Protein AF-A0A1F9YVH1-F1 (afdb_monomer_lite)

Sequence (159 aa):
MVVCLLLIELMHLDRNDAFVALVFGVFIDLDHLFGLRDYVQANGVMAVFDMDDIVNPGGHWKSLMHSPIAVMVVGPVSIASRLAVPLLFWGIHVLMDIVQEQVLGVLSTQEFVFLFLAAAGLVTMRYARCIAAGSASTLAEYLRFEVGGIKALSKPRIL

Foldseek 3Di:
DLLLLLVCLVVVPDPVLSVCSVVLVVVQVCQLVQLVVVLCVVPNPVLVVVPVLPQALNNGSHDDLLDPNCCVVQVVVCVVVVHCNSVVSSVVVNVVNCCCNPPATPPHPVVVVVSVVSNVSSLVSQVVVCVVVVVDDDPVSVVVVVVVVVVVVPDDPPD

Secondary structure (DSSP, 8-state):
-HHHHHHHHHTT--HHHHHHHHHHHHHHHHHHHHHHHHHHHHH-GGGGG-HHHHHSTTS----GGGSGGGHHHHHHHHHHTT-SHHHHHHHHHHHHHHHIIIII-TT-HHHHHHHHHHHHHHHHHHHHHHHHTTS-SSHHHHHHHHHHHHHHHTS----

pLDDT: mean 85.35, std 7.47, range [50.53, 94.75]

Radius of gyration: 18.96 Å; chains: 1; bounding box: 43×44×48 Å

Structure (mmCIF, N/CA/C/O backbone):
data_AF-A0A1F9YVH1-F1
#
_entry.id   AF-A0A1F9YVH1-F1
#
loop_
_atom_site.group_PDB
_atom_site.id
_atom_site.type_symbol
_atom_site.label_atom_id
_atom_site.label_alt_id
_atom_site.label_comp_id
_atom_site.label_asym_id
_atom_site.label_entity_id
_atom_site.label_seq_id
_atom_site.pdbx_PDB_ins_code
_atom_site.Cartn_x
_atom_site.Cartn_y
_atom_site.Cartn_z
_atom_site.occupancy
_atom_site.B_iso_or_equiv
_atom_site.auth_seq_id
_atom_site.auth_comp_id
_atom_site.auth_asym_id
_atom_site.auth_atom_id
_atom_site.pdbx_PDB_model_num
ATOM 1 N N . MET A 1 1 ? 0.965 -3.075 1.751 1.00 80.88 1 MET A N 1
ATOM 2 C CA . MET A 1 1 ? 0.032 -3.657 2.760 1.00 80.88 1 MET A CA 1
ATOM 3 C C . MET A 1 1 ? -0.550 -2.675 3.800 1.00 80.88 1 MET A C 1
ATOM 5 O O . MET A 1 1 ? -1.762 -2.662 3.959 1.00 80.88 1 MET A O 1
ATOM 9 N N . VAL A 1 2 ? 0.235 -1.849 4.517 1.00 88.62 2 VAL A N 1
ATOM 10 C CA . VAL A 1 2 ? -0.304 -0.939 5.572 1.00 88.62 2 VAL A CA 1
ATOM 11 C C . VAL A 1 2 ? -1.364 0.033 5.040 1.00 88.62 2 VAL A C 1
ATOM 13 O O . VAL A 1 2 ? -2.424 0.177 5.641 1.00 88.62 2 VAL A O 1
ATOM 16 N N . VAL A 1 3 ? -1.105 0.648 3.884 1.00 88.12 3 VAL A N 1
ATOM 17 C CA . VAL A 1 3 ? -2.054 1.555 3.216 1.00 88.12 3 VAL A CA 1
ATOM 18 C C . VAL A 1 3 ? -3.364 0.836 2.875 1.00 88.12 3 VAL A C 1
ATOM 20 O O . VAL A 1 3 ? -4.435 1.379 3.113 1.00 88.12 3 VAL A O 1
ATOM 23 N N . CYS A 1 4 ? -3.292 -0.415 2.409 1.00 89.12 4 CYS A N 1
ATOM 24 C CA . CYS A 1 4 ? -4.468 -1.239 2.120 1.00 89.12 4 CYS A CA 1
ATOM 25 C C . CYS A 1 4 ? -5.330 -1.455 3.379 1.00 89.12 4 CYS A C 1
ATOM 27 O O . CYS A 1 4 ? -6.534 -1.212 3.352 1.00 89.12 4 CYS A O 1
ATOM 29 N N . LEU A 1 5 ? -4.710 -1.807 4.510 1.00 91.62 5 LEU A N 1
ATOM 30 C CA . LEU A 1 5 ? -5.412 -1.951 5.792 1.00 91.62 5 LEU A CA 1
ATOM 31 C C . LEU A 1 5 ? -6.052 -0.640 6.261 1.00 91.62 5 LEU A C 1
ATOM 33 O O . LEU A 1 5 ? -7.175 -0.647 6.756 1.00 91.62 5 LEU A O 1
ATOM 37 N N . LEU A 1 6 ? -5.358 0.485 6.087 1.00 91.62 6 LEU A N 1
ATOM 38 C CA . LEU A 1 6 ? -5.905 1.797 6.418 1.00 91.62 6 LEU A CA 1
ATOM 39 C C . LEU A 1 6 ? -7.123 2.141 5.547 1.00 91.62 6 LEU A C 1
ATOM 41 O O . LEU A 1 6 ? -8.122 2.621 6.071 1.00 91.62 6 LEU A O 1
ATOM 45 N N . LEU A 1 7 ? -7.072 1.868 4.242 1.00 89.38 7 LEU A N 1
ATOM 46 C CA . LEU A 1 7 ? -8.189 2.117 3.327 1.00 89.38 7 LEU A CA 1
ATOM 47 C C . LEU A 1 7 ? -9.405 1.245 3.643 1.00 89.38 7 LEU A C 1
ATOM 49 O O . LEU A 1 7 ? -10.519 1.760 3.659 1.00 89.38 7 LEU A O 1
ATOM 53 N N . ILE A 1 8 ? -9.196 -0.039 3.957 1.00 91.38 8 ILE A N 1
ATOM 54 C CA . ILE A 1 8 ? -10.257 -0.944 4.436 1.00 91.38 8 ILE A CA 1
ATOM 55 C C . ILE A 1 8 ? -10.987 -0.317 5.630 1.00 91.38 8 ILE A C 1
ATOM 57 O O . ILE A 1 8 ? -12.217 -0.295 5.673 1.00 91.38 8 ILE A O 1
ATOM 61 N N . GLU A 1 9 ? -10.222 0.230 6.576 1.00 91.44 9 GLU A N 1
ATOM 62 C CA . GLU A 1 9 ? -10.754 0.836 7.793 1.00 91.44 9 GLU A CA 1
ATOM 63 C C . GLU A 1 9 ? -11.447 2.181 7.552 1.00 91.44 9 GLU A C 1
ATOM 65 O O . GLU A 1 9 ? -12.483 2.445 8.159 1.00 91.44 9 GLU A O 1
ATOM 70 N N . LEU A 1 10 ? -10.909 3.025 6.668 1.00 91.38 10 LEU A N 1
ATOM 71 C CA . LEU A 1 10 ? -11.500 4.320 6.306 1.00 91.38 10 LEU A CA 1
ATOM 72 C C . LEU A 1 10 ? -12.796 4.170 5.505 1.00 91.38 10 LEU A C 1
ATOM 74 O O . LEU A 1 10 ? -13.716 4.968 5.659 1.00 91.38 10 LEU A O 1
ATOM 78 N N . MET A 1 11 ? -12.867 3.156 4.648 1.00 90.12 11 MET A N 1
ATOM 79 C CA . MET A 1 11 ? -14.033 2.888 3.807 1.00 90.12 11 MET A CA 1
ATOM 80 C C . MET A 1 11 ? -15.075 2.005 4.494 1.00 90.12 11 MET A C 1
ATOM 82 O O . MET A 1 11 ? -16.130 1.767 3.913 1.00 90.12 11 MET A O 1
ATOM 86 N N . HIS A 1 12 ? -14.791 1.522 5.709 1.00 89.81 12 HIS A N 1
ATOM 87 C CA . HIS A 1 12 ? -15.647 0.586 6.436 1.00 89.81 12 HIS A CA 1
ATOM 88 C C . HIS A 1 12 ? -16.026 -0.642 5.594 1.00 89.81 12 HIS A C 1
ATOM 90 O O . HIS A 1 12 ? -17.181 -1.070 5.601 1.00 89.81 12 HIS A O 1
ATOM 96 N N . LEU A 1 13 ? -15.056 -1.192 4.855 1.00 89.56 13 LEU A N 1
ATOM 97 C CA . LEU A 1 13 ? -15.300 -2.353 4.003 1.00 89.56 13 LEU A CA 1
ATOM 98 C C . LEU A 1 13 ? -15.764 -3.540 4.850 1.00 89.56 13 LEU A C 1
ATOM 100 O O . LEU A 1 13 ? -15.232 -3.799 5.935 1.00 89.56 13 LEU A O 1
ATOM 104 N N . ASP A 1 14 ? -16.758 -4.268 4.345 1.00 90.00 14 ASP A N 1
ATOM 105 C CA . ASP A 1 14 ? -17.193 -5.497 4.989 1.00 90.00 14 ASP A CA 1
ATOM 106 C C . ASP A 1 14 ? -16.120 -6.597 4.863 1.00 90.00 14 ASP A C 1
ATOM 108 O O . ASP A 1 14 ? -15.067 -6.428 4.241 1.00 90.00 14 ASP A O 1
ATOM 112 N N . ARG A 1 15 ? -16.359 -7.759 5.480 1.00 89.38 15 ARG A N 1
ATOM 113 C CA . ARG A 1 15 ? -15.385 -8.860 5.461 1.00 89.38 15 ARG A CA 1
ATOM 114 C C . ARG A 1 15 ? -15.071 -9.350 4.040 1.00 89.38 15 ARG A C 1
ATOM 116 O O . AR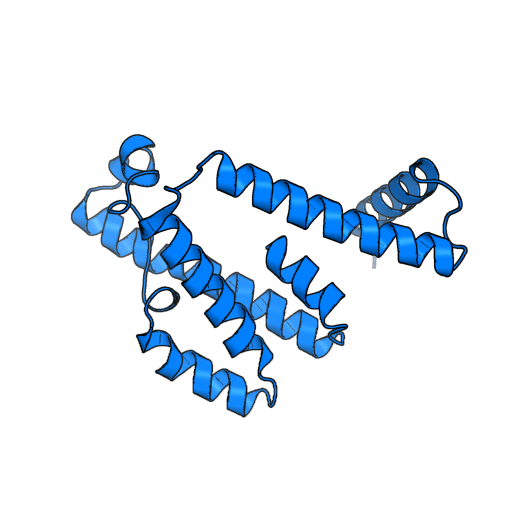G A 1 15 ? -13.932 -9.749 3.800 1.00 89.38 15 ARG A O 1
ATOM 123 N N . ASN A 1 16 ? -16.052 -9.375 3.142 1.00 89.25 16 ASN A N 1
ATOM 124 C CA . ASN A 1 16 ? -15.862 -9.871 1.781 1.00 89.25 16 ASN A CA 1
ATOM 125 C C . ASN A 1 16 ? -15.048 -8.863 0.968 1.00 89.25 16 ASN A C 1
ATOM 127 O O . ASN A 1 16 ? -14.064 -9.240 0.334 1.00 89.25 16 ASN A O 1
ATOM 131 N N . ASP A 1 17 ? -15.393 -7.585 1.068 1.00 88.38 17 ASP A N 1
ATOM 132 C CA . ASP A 1 17 ? -14.716 -6.491 0.376 1.00 88.38 17 ASP A CA 1
ATOM 133 C C . ASP A 1 17 ? -13.276 -6.329 0.870 1.00 88.38 17 ASP A C 1
ATOM 135 O O . ASP A 1 17 ? -12.346 -6.189 0.073 1.00 88.38 17 ASP A O 1
ATOM 139 N N . ALA A 1 18 ? -13.066 -6.428 2.185 1.00 90.38 18 ALA A N 1
ATOM 140 C CA . ALA A 1 18 ? -11.740 -6.419 2.788 1.00 90.38 18 ALA A CA 1
ATOM 141 C C . ALA A 1 18 ? -10.903 -7.626 2.343 1.00 90.38 18 ALA A C 1
ATOM 143 O O . ALA A 1 18 ? -9.716 -7.480 2.057 1.00 90.38 18 ALA A O 1
ATOM 144 N N . PHE A 1 19 ? -11.505 -8.817 2.247 1.00 90.75 19 PHE A N 1
ATOM 145 C CA . PHE A 1 19 ? -10.814 -9.999 1.731 1.00 90.75 19 PHE A CA 1
ATOM 146 C C . PHE A 1 19 ? -10.389 -9.805 0.272 1.00 90.75 19 PHE A C 1
ATOM 148 O O . PHE A 1 19 ? -9.231 -10.060 -0.057 1.00 90.75 19 PHE A O 1
ATOM 155 N N . VAL A 1 20 ? -11.285 -9.301 -0.582 1.00 88.69 20 VAL A N 1
ATOM 156 C CA . VAL A 1 20 ? -10.973 -8.990 -1.984 1.00 88.69 20 VAL A CA 1
ATOM 157 C C . VAL A 1 20 ? -9.850 -7.956 -2.071 1.00 88.69 20 VAL A C 1
ATOM 159 O O . VAL A 1 20 ? -8.886 -8.191 -2.792 1.00 88.69 20 VAL A O 1
ATOM 162 N N . ALA A 1 21 ? -9.916 -6.863 -1.305 1.00 88.31 21 ALA A N 1
ATOM 163 C CA . ALA A 1 21 ? -8.871 -5.839 -1.261 1.00 88.31 21 ALA A CA 1
ATOM 164 C C . ALA A 1 21 ? -7.497 -6.406 -0.863 1.00 88.31 21 ALA A C 1
ATOM 166 O O . ALA A 1 21 ? -6.488 -6.094 -1.495 1.00 88.31 21 ALA A O 1
ATOM 167 N N . LEU A 1 22 ? -7.452 -7.263 0.162 1.00 90.50 22 LEU A N 1
ATOM 168 C CA . LEU A 1 22 ? -6.215 -7.882 0.641 1.00 90.50 22 LEU A CA 1
ATOM 169 C C . LEU A 1 22 ? -5.629 -8.857 -0.378 1.00 90.50 22 LEU A C 1
ATOM 171 O O . LEU A 1 22 ? -4.442 -8.780 -0.686 1.00 90.50 22 LEU A O 1
ATOM 175 N N . VAL A 1 23 ? -6.456 -9.757 -0.912 1.00 89.00 23 VAL A N 1
ATOM 176 C CA . VAL A 1 23 ? -6.034 -10.732 -1.926 1.00 89.00 23 VAL A CA 1
ATOM 177 C C . VAL A 1 23 ? -5.543 -10.015 -3.174 1.00 89.00 23 VAL A C 1
ATOM 179 O O . VAL A 1 23 ? -4.491 -10.352 -3.710 1.00 89.00 23 VAL A O 1
ATOM 182 N N . PHE A 1 24 ? -6.274 -8.996 -3.612 1.00 86.88 24 PHE A N 1
ATOM 183 C CA . PHE A 1 24 ? -5.897 -8.212 -4.771 1.00 86.88 24 PHE A CA 1
ATOM 184 C C . PHE A 1 24 ? -4.595 -7.437 -4.535 1.00 86.88 24 PHE A C 1
ATOM 186 O O . PHE A 1 24 ? -3.723 -7.456 -5.395 1.00 86.88 24 PHE A O 1
ATOM 193 N N . GLY A 1 25 ? -4.407 -6.849 -3.349 1.00 85.19 25 GLY A N 1
ATOM 194 C CA . GLY A 1 25 ? -3.140 -6.227 -2.958 1.00 85.19 25 GLY A CA 1
ATOM 195 C C . GLY A 1 25 ? -1.958 -7.199 -3.009 1.00 85.19 25 GLY A C 1
ATOM 196 O O . GLY A 1 25 ? -0.920 -6.863 -3.564 1.00 85.19 25 GLY A O 1
ATOM 197 N N . VAL A 1 26 ? -2.132 -8.432 -2.518 1.00 87.44 26 VAL A N 1
ATOM 198 C CA . VAL A 1 26 ? -1.108 -9.485 -2.646 1.00 87.44 26 VAL A CA 1
ATOM 199 C C . VAL A 1 26 ? -0.830 -9.818 -4.112 1.00 87.44 26 VAL A C 1
ATOM 201 O O . VAL A 1 26 ? 0.323 -10.008 -4.477 1.00 87.44 26 VAL A O 1
ATOM 204 N N . PHE A 1 27 ? -1.853 -9.886 -4.968 1.00 87.25 27 PHE A N 1
ATOM 205 C CA . PHE A 1 27 ? -1.651 -10.151 -6.395 1.00 87.25 27 PHE A CA 1
ATOM 206 C C . PHE A 1 27 ? -0.887 -9.040 -7.114 1.00 87.25 27 PHE A C 1
ATOM 208 O O . PHE A 1 27 ? -0.074 -9.355 -7.978 1.00 87.25 27 PHE A O 1
ATOM 215 N N . ILE A 1 28 ? -1.120 -7.776 -6.754 1.00 87.00 28 ILE A N 1
ATOM 216 C CA . ILE A 1 28 ? -0.309 -6.664 -7.260 1.00 87.00 28 ILE A CA 1
ATOM 217 C C . ILE A 1 28 ? 1.145 -6.851 -6.816 1.00 87.00 28 ILE A C 1
ATOM 219 O O . ILE A 1 28 ? 2.035 -6.823 -7.654 1.00 87.00 28 ILE A O 1
ATOM 223 N N . ASP A 1 29 ? 1.390 -7.135 -5.533 1.00 85.19 29 ASP A N 1
ATOM 224 C CA . ASP A 1 29 ? 2.753 -7.343 -5.027 1.00 85.19 29 ASP A CA 1
ATOM 225 C C . ASP A 1 29 ? 3.443 -8.556 -5.699 1.00 85.19 29 ASP A C 1
ATOM 227 O O . ASP A 1 29 ? 4.652 -8.548 -5.926 1.00 85.19 29 ASP A O 1
ATOM 231 N N . LEU A 1 30 ? 2.690 -9.604 -6.062 1.00 87.69 30 LEU A N 1
ATOM 232 C CA . LEU A 1 30 ? 3.207 -10.762 -6.805 1.00 87.69 30 LEU A CA 1
ATOM 233 C C . LEU A 1 30 ? 3.597 -10.429 -8.251 1.00 87.69 30 LEU A C 1
ATOM 235 O O . LEU A 1 30 ? 4.422 -11.149 -8.818 1.00 87.69 30 LEU A O 1
ATOM 239 N N . ASP A 1 31 ? 3.059 -9.356 -8.839 1.00 87.69 31 ASP A N 1
ATOM 240 C CA . ASP A 1 31 ? 3.437 -8.896 -10.181 1.00 87.69 31 ASP A CA 1
ATOM 241 C C . ASP A 1 31 ? 4.939 -8.590 -10.269 1.00 87.69 31 ASP A C 1
ATOM 243 O O . ASP A 1 31 ? 5.582 -8.826 -11.297 1.00 87.69 31 ASP A O 1
ATOM 247 N N . HIS A 1 32 ? 5.531 -8.197 -9.137 1.00 88.25 32 HIS A N 1
ATOM 248 C CA . HIS A 1 32 ? 6.962 -7.968 -9.037 1.00 88.25 32 HIS A CA 1
ATOM 249 C C . HIS A 1 32 ? 7.809 -9.208 -9.311 1.00 88.25 32 HIS A C 1
ATOM 251 O O . HIS A 1 32 ? 8.932 -9.091 -9.792 1.00 88.25 32 HIS A O 1
ATOM 257 N N . LEU A 1 33 ? 7.292 -10.415 -9.068 1.00 88.44 33 LEU A N 1
ATOM 258 C CA . LEU A 1 33 ? 8.022 -11.642 -9.393 1.00 88.44 33 LEU A CA 1
ATOM 259 C C . LEU A 1 33 ? 8.137 -11.849 -10.908 1.00 88.44 33 LEU A C 1
ATOM 261 O O . LEU A 1 33 ? 9.132 -12.406 -11.378 1.00 88.44 33 LEU A O 1
ATOM 265 N N . PHE A 1 34 ? 7.150 -11.384 -11.680 1.00 87.88 34 PHE A N 1
ATOM 266 C CA . PHE A 1 34 ? 7.223 -11.411 -13.139 1.00 87.88 34 PHE A CA 1
ATOM 267 C C . PHE A 1 34 ? 8.221 -10.372 -13.651 1.00 87.88 34 PHE A C 1
ATOM 269 O O . PHE A 1 34 ? 9.081 -10.719 -14.457 1.00 87.88 34 PHE A O 1
ATOM 276 N N . GLY A 1 35 ? 8.187 -9.148 -13.115 1.00 86.19 35 GLY A N 1
ATOM 277 C CA . GLY A 1 35 ? 9.176 -8.118 -13.452 1.00 86.19 35 GLY A CA 1
ATOM 278 C C . GLY A 1 35 ? 10.604 -8.515 -13.059 1.00 86.19 35 GLY A C 1
ATOM 279 O O . GLY A 1 35 ? 11.549 -8.262 -13.802 1.00 86.19 35 GLY A O 1
ATOM 280 N N . LEU A 1 36 ? 10.764 -9.216 -11.932 1.00 88.25 36 LEU A N 1
ATOM 281 C CA . LEU A 1 36 ? 12.055 -9.707 -11.444 1.00 88.25 36 LEU A CA 1
ATOM 282 C C . LEU A 1 36 ? 12.674 -10.694 -12.430 1.00 88.25 36 LEU A C 1
ATOM 284 O O . LEU A 1 36 ? 13.875 -10.644 -12.682 1.00 88.25 36 LEU A O 1
ATOM 288 N N . ARG A 1 37 ? 11.867 -11.596 -12.998 1.00 88.38 37 ARG A N 1
ATOM 289 C CA . ARG A 1 37 ? 12.346 -12.554 -13.997 1.00 88.38 37 ARG A CA 1
ATOM 290 C C . ARG A 1 37 ? 12.968 -11.830 -15.190 1.00 88.38 37 ARG A C 1
ATOM 292 O O . ARG A 1 37 ? 14.084 -12.170 -15.579 1.00 88.38 37 ARG A O 1
ATOM 299 N N . ASP A 1 38 ? 12.253 -10.864 -15.754 1.00 86.31 38 ASP A N 1
ATOM 300 C CA . ASP A 1 38 ? 12.701 -10.128 -16.939 1.00 86.31 38 ASP A CA 1
ATOM 301 C C . ASP A 1 38 ? 13.934 -9.269 -16.611 1.00 86.31 38 ASP A C 1
ATOM 303 O O . ASP A 1 38 ? 14.908 -9.250 -17.364 1.00 86.31 38 ASP A O 1
ATOM 307 N N . TYR A 1 39 ? 13.953 -8.655 -15.425 1.00 86.50 39 TYR A N 1
ATOM 308 C CA . TYR A 1 39 ? 15.098 -7.903 -14.918 1.00 86.50 39 TYR A CA 1
ATOM 309 C C . TYR A 1 39 ? 16.354 -8.774 -14.760 1.00 86.50 39 TYR A C 1
ATOM 311 O O . TYR A 1 39 ? 17.432 -8.393 -15.216 1.00 86.50 39 TYR A O 1
ATOM 319 N N . VAL A 1 40 ? 16.226 -9.970 -14.175 1.00 89.75 40 VAL A N 1
ATOM 320 C CA . VAL A 1 40 ? 17.333 -10.931 -14.027 1.00 89.75 40 VAL A CA 1
ATOM 321 C C . VAL A 1 40 ? 17.858 -11.390 -15.385 1.00 89.75 40 VAL A C 1
ATOM 323 O O . VAL A 1 40 ? 19.062 -11.587 -15.538 1.00 89.75 40 VAL A O 1
ATOM 326 N N . GLN A 1 41 ? 16.985 -11.560 -16.379 1.00 88.06 41 GLN A N 1
ATOM 327 C CA . GLN A 1 41 ? 17.407 -11.917 -17.734 1.00 88.06 41 GLN A CA 1
ATOM 328 C C . GLN A 1 41 ? 18.209 -10.799 -18.409 1.00 88.06 41 GLN A C 1
ATOM 330 O O . GLN A 1 41 ? 19.142 -11.098 -19.152 1.00 88.06 41 GLN A O 1
ATOM 335 N N . ALA A 1 42 ? 17.870 -9.536 -18.143 1.00 86.69 42 ALA A N 1
ATOM 336 C CA . ALA A 1 42 ? 18.542 -8.382 -18.732 1.00 86.69 42 ALA A CA 1
ATOM 337 C C . ALA A 1 42 ? 19.850 -8.000 -18.014 1.00 86.69 42 ALA A C 1
ATOM 339 O O . ALA A 1 42 ? 20.826 -7.658 -18.679 1.00 86.69 42 ALA A O 1
ATOM 340 N N . ASN A 1 43 ? 19.884 -8.079 -16.679 1.00 86.69 43 ASN A N 1
ATOM 341 C CA . ASN A 1 43 ? 20.961 -7.513 -15.850 1.00 86.69 43 ASN A CA 1
ATOM 342 C C . ASN A 1 43 ? 21.756 -8.567 -15.055 1.00 86.69 43 ASN A C 1
ATOM 344 O O . ASN A 1 43 ? 22.801 -8.271 -14.480 1.00 86.69 43 ASN A O 1
ATOM 348 N N . GLY A 1 44 ? 21.296 -9.821 -15.046 1.00 87.81 44 GLY A N 1
ATOM 349 C CA . GLY A 1 44 ? 21.895 -10.912 -14.282 1.00 87.81 44 GLY A CA 1
ATOM 350 C C . GLY A 1 44 ? 21.430 -10.968 -12.822 1.00 87.81 44 GLY A C 1
ATOM 351 O O . GLY A 1 44 ? 20.918 -10.009 -12.253 1.00 87.81 44 GLY A O 1
ATOM 352 N N . VAL A 1 45 ? 21.625 -12.127 -12.183 1.00 88.94 45 VAL A N 1
ATOM 353 C CA . VAL A 1 45 ? 21.160 -12.387 -10.803 1.00 88.94 45 VAL A CA 1
ATOM 354 C C . VAL A 1 45 ? 21.847 -11.487 -9.773 1.00 88.94 45 VAL A C 1
ATOM 356 O O . VAL A 1 45 ? 21.249 -11.163 -8.756 1.00 88.94 45 VAL A O 1
ATOM 359 N N . MET A 1 46 ? 23.090 -11.065 -10.017 1.00 88.62 46 MET A N 1
ATOM 360 C CA . MET A 1 46 ? 23.829 -10.240 -9.054 1.00 88.62 46 MET A CA 1
ATOM 361 C C . MET A 1 46 ? 23.231 -8.839 -8.892 1.00 88.62 46 MET A C 1
ATOM 363 O O . MET A 1 46 ? 23.286 -8.303 -7.791 1.00 88.62 46 MET A O 1
ATOM 367 N N . ALA A 1 47 ? 22.593 -8.299 -9.935 1.00 83.62 47 ALA A N 1
ATOM 368 C CA . ALA A 1 47 ? 21.943 -6.990 -9.897 1.00 83.62 47 ALA A CA 1
ATOM 369 C C . ALA A 1 47 ? 20.737 -6.953 -8.933 1.00 83.62 47 ALA A C 1
ATOM 371 O O . ALA A 1 47 ? 20.395 -5.914 -8.389 1.00 83.62 47 ALA A O 1
ATOM 372 N N . VAL A 1 48 ? 20.136 -8.110 -8.624 1.00 84.00 48 VAL A N 1
ATOM 373 C CA . VAL A 1 48 ? 19.056 -8.247 -7.621 1.00 84.00 48 VAL A CA 1
ATOM 374 C C . VAL A 1 48 ? 19.517 -7.867 -6.212 1.00 84.00 48 VAL A C 1
ATOM 376 O O . VAL A 1 48 ? 18.697 -7.511 -5.371 1.00 84.00 48 VAL A O 1
ATOM 379 N N . PHE A 1 49 ? 20.816 -7.983 -5.938 1.00 85.31 49 PHE A N 1
ATOM 380 C CA . PHE A 1 49 ? 21.410 -7.669 -4.639 1.00 85.31 49 PHE A CA 1
ATOM 381 C C . PHE A 1 49 ? 22.129 -6.317 -4.630 1.00 85.31 49 PHE A C 1
ATOM 383 O O . PHE A 1 49 ? 22.685 -5.941 -3.597 1.00 85.31 49 PHE A O 1
ATOM 390 N N . ASP A 1 50 ? 22.130 -5.603 -5.757 1.00 84.19 50 ASP A N 1
ATOM 391 C CA . ASP A 1 50 ? 22.718 -4.278 -5.864 1.00 84.19 50 ASP A CA 1
ATOM 392 C C . ASP A 1 50 ? 21.696 -3.228 -5.417 1.00 84.19 50 ASP A C 1
ATOM 394 O O . ASP A 1 50 ? 20.690 -2.970 -6.078 1.00 84.19 50 ASP A O 1
ATOM 398 N N . MET A 1 51 ? 21.943 -2.643 -4.246 1.00 78.69 51 MET A N 1
ATOM 399 C CA . MET A 1 51 ? 21.041 -1.649 -3.675 1.00 78.69 51 MET A CA 1
ATOM 400 C C . MET A 1 51 ? 20.964 -0.389 -4.528 1.00 78.69 51 MET A C 1
ATOM 402 O O . MET A 1 51 ? 19.888 0.201 -4.587 1.00 78.69 51 MET A O 1
ATOM 406 N N . ASP A 1 52 ? 22.051 -0.006 -5.203 1.00 80.44 52 ASP A N 1
ATOM 407 C CA . ASP A 1 52 ? 22.080 1.202 -6.026 1.00 80.44 52 ASP A CA 1
ATOM 408 C C . ASP A 1 52 ? 21.177 1.037 -7.255 1.00 80.44 52 ASP A C 1
ATOM 410 O O . ASP A 1 52 ? 20.465 1.967 -7.636 1.00 80.44 52 ASP A O 1
ATOM 414 N N . ASP A 1 53 ? 21.117 -0.164 -7.829 1.00 75.38 53 ASP A N 1
ATOM 415 C CA . ASP A 1 53 ? 20.181 -0.471 -8.910 1.00 75.38 53 ASP A CA 1
ATOM 416 C C . ASP A 1 53 ? 18.732 -0.536 -8.410 1.00 75.38 53 ASP A C 1
ATOM 418 O O . ASP A 1 53 ? 17.848 0.042 -9.041 1.00 75.38 53 ASP A O 1
ATOM 422 N N . ILE A 1 54 ? 18.474 -1.161 -7.256 1.00 74.44 54 ILE A N 1
ATOM 423 C CA . ILE A 1 54 ? 17.115 -1.312 -6.699 1.00 74.44 54 ILE A CA 1
ATOM 424 C C . ILE A 1 54 ? 16.472 0.041 -6.356 1.00 74.44 54 ILE A C 1
ATOM 426 O O . ILE A 1 54 ? 15.266 0.213 -6.550 1.00 74.44 54 ILE A O 1
ATOM 430 N N . VAL A 1 55 ? 17.245 1.007 -5.843 1.00 73.50 55 VAL A N 1
ATOM 431 C CA . VAL A 1 55 ? 16.716 2.353 -5.548 1.00 73.50 55 VAL A CA 1
ATOM 432 C C . VAL A 1 55 ? 16.629 3.257 -6.778 1.00 73.50 55 VAL A C 1
ATOM 434 O O . VAL A 1 55 ? 15.942 4.281 -6.735 1.00 73.50 55 VAL A O 1
ATOM 437 N N . ASN A 1 56 ? 17.261 2.888 -7.893 1.00 73.12 56 ASN A N 1
ATOM 438 C CA . ASN A 1 56 ? 17.158 3.647 -9.131 1.00 73.12 56 ASN A CA 1
ATOM 439 C C . ASN A 1 56 ? 15.826 3.366 -9.852 1.00 73.12 56 ASN A C 1
ATOM 441 O O . ASN A 1 56 ? 15.395 2.217 -9.918 1.00 73.12 56 ASN A O 1
ATOM 445 N N . PRO A 1 57 ? 15.191 4.372 -10.490 1.00 60.41 57 PRO A N 1
ATOM 446 C CA . PRO A 1 57 ? 13.926 4.209 -11.226 1.00 60.41 57 PRO A CA 1
ATOM 447 C C . PRO A 1 57 ? 13.935 3.115 -12.311 1.00 60.41 57 PRO A C 1
ATOM 449 O O . PRO A 1 57 ? 12.884 2.603 -12.678 1.00 60.41 57 PRO A O 1
ATOM 452 N N . GLY A 1 58 ? 15.114 2.744 -12.826 1.00 63.34 58 GLY A N 1
ATOM 453 C CA . GLY A 1 58 ? 15.284 1.701 -13.844 1.00 63.34 58 GLY A CA 1
ATOM 454 C C . GLY A 1 58 ? 15.479 0.276 -13.310 1.00 63.34 58 GLY A C 1
ATOM 455 O O . GLY A 1 58 ? 15.379 -0.664 -14.094 1.00 63.34 58 GLY A O 1
ATOM 456 N N . GLY A 1 59 ? 15.740 0.089 -12.010 1.00 61.38 59 GLY A N 1
ATOM 457 C CA . GLY A 1 59 ? 15.954 -1.235 -11.402 1.00 61.38 59 GLY A CA 1
ATOM 458 C C . GLY A 1 59 ? 14.693 -1.899 -10.855 1.00 61.38 59 GLY A C 1
ATOM 459 O O . GLY A 1 59 ? 14.763 -2.891 -10.131 1.00 61.38 59 GLY A O 1
ATOM 460 N N . HIS A 1 60 ? 13.522 -1.354 -11.182 1.00 72.38 60 HIS A N 1
ATOM 461 C CA . HIS A 1 60 ? 12.259 -1.809 -10.623 1.00 72.38 60 HIS A CA 1
ATOM 462 C C . HIS A 1 60 ? 11.809 -3.093 -11.297 1.00 72.38 60 HIS A C 1
ATOM 464 O O . HIS A 1 60 ? 11.714 -3.183 -12.520 1.00 72.38 60 HIS A O 1
ATOM 470 N N . TRP A 1 61 ? 11.427 -4.071 -10.487 1.00 82.25 61 TRP A N 1
ATOM 471 C CA . TRP A 1 61 ? 10.824 -5.313 -10.956 1.00 82.25 61 TRP A CA 1
ATOM 472 C C . TRP A 1 61 ? 9.347 -5.086 -11.261 1.00 82.25 61 TRP A C 1
ATOM 474 O O . TRP A 1 61 ? 8.487 -5.672 -10.625 1.00 82.25 61 TRP A O 1
ATOM 484 N N . LYS A 1 62 ? 9.022 -4.170 -12.170 1.00 80.38 62 LYS A N 1
ATOM 485 C CA . LYS A 1 62 ? 7.635 -3.829 -12.512 1.00 80.38 62 LYS A CA 1
ATOM 486 C C . LYS A 1 62 ? 7.184 -4.623 -13.730 1.00 80.38 62 LYS A C 1
ATOM 488 O O . LYS A 1 62 ? 7.937 -4.775 -14.688 1.00 80.38 62 LYS A O 1
ATOM 493 N N . SER A 1 63 ? 5.957 -5.132 -13.689 1.00 84.19 63 SER A N 1
ATOM 494 C CA . SER A 1 63 ? 5.324 -5.806 -14.820 1.00 84.19 63 SER A CA 1
ATOM 495 C C . SER A 1 63 ? 3.951 -5.182 -15.102 1.00 84.19 63 SER A C 1
ATOM 497 O O . SER A 1 63 ? 3.759 -3.973 -14.927 1.00 84.19 63 SER A O 1
ATOM 499 N N . LEU A 1 64 ? 3.012 -5.971 -15.625 1.00 87.31 64 LEU A N 1
ATOM 500 C CA . LEU A 1 64 ? 1.735 -5.506 -16.151 1.00 87.31 64 LEU A CA 1
ATOM 501 C C . LEU A 1 64 ? 0.972 -4.629 -15.154 1.00 87.31 64 LEU A C 1
ATOM 503 O O . LEU A 1 64 ? 0.454 -3.591 -15.563 1.00 87.31 64 LEU A O 1
ATOM 507 N N . MET A 1 65 ? 0.910 -5.011 -13.875 1.00 88.81 65 MET A N 1
ATOM 508 C CA . MET A 1 65 ? 0.036 -4.374 -12.879 1.00 88.81 65 MET A CA 1
ATOM 509 C C . MET A 1 65 ? 0.454 -2.949 -12.510 1.00 88.81 65 MET A C 1
ATOM 511 O O . MET A 1 65 ? -0.371 -2.197 -11.991 1.00 88.81 65 MET A O 1
ATOM 515 N N . HIS A 1 66 ? 1.680 -2.552 -12.846 1.00 87.69 66 HIS A N 1
ATOM 516 C CA . HIS A 1 66 ? 2.197 -1.194 -12.657 1.00 87.69 66 HIS A CA 1
ATOM 517 C C . HIS A 1 66 ? 2.004 -0.304 -13.893 1.00 87.69 66 HIS A C 1
ATOM 519 O O . HIS A 1 66 ? 2.305 0.887 -13.867 1.00 87.69 66 HIS A O 1
ATOM 525 N N . SER A 1 67 ? 1.487 -0.861 -14.992 1.00 85.38 67 SER A N 1
ATOM 526 C CA . SER A 1 67 ? 1.179 -0.114 -16.207 1.00 85.38 67 SER A CA 1
ATOM 527 C C . SER A 1 67 ? -0.291 0.313 -16.234 1.00 85.38 67 SER A C 1
ATOM 529 O O . SER A 1 67 ? -1.166 -0.495 -15.909 1.00 85.38 67 SER A O 1
ATOM 531 N N . PRO A 1 68 ? -0.623 1.525 -16.727 1.00 85.50 68 PRO A N 1
ATOM 532 C CA . PRO A 1 68 ? -2.010 1.948 -16.928 1.00 85.50 68 PRO A CA 1
ATOM 533 C C . PRO A 1 68 ? -2.840 0.971 -17.772 1.00 85.50 68 PRO A C 1
ATOM 535 O O . PRO A 1 68 ? -4.058 0.902 -17.618 1.00 85.50 68 PRO A O 1
ATOM 538 N N . ILE A 1 69 ? -2.196 0.180 -18.642 1.00 89.19 69 ILE A N 1
ATOM 539 C CA . ILE A 1 69 ? -2.879 -0.819 -19.471 1.00 89.19 69 ILE A CA 1
ATOM 540 C C . ILE A 1 69 ? -3.488 -1.966 -18.650 1.00 89.19 69 ILE A C 1
ATOM 542 O O . ILE A 1 69 ? -4.440 -2.599 -19.113 1.00 89.19 69 ILE A O 1
ATOM 546 N N . ALA A 1 70 ? -3.025 -2.197 -17.413 1.00 90.25 70 ALA A N 1
ATOM 547 C CA . ALA A 1 70 ? -3.624 -3.177 -16.507 1.00 90.25 70 ALA A CA 1
ATOM 548 C C . ALA A 1 70 ? -5.09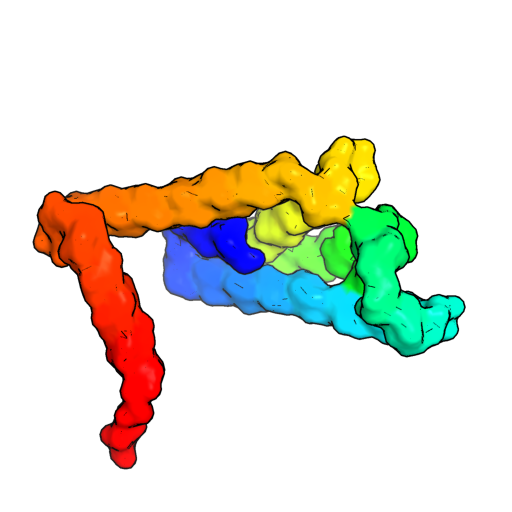6 -2.889 -16.203 1.00 90.25 70 ALA A C 1
ATOM 550 O O . ALA A 1 70 ? -5.819 -3.817 -15.846 1.00 90.25 70 ALA A O 1
ATOM 551 N N . VAL A 1 71 ? -5.593 -1.667 -16.433 1.00 89.88 71 VAL A N 1
ATOM 552 C CA . VAL A 1 71 ? -7.029 -1.359 -16.344 1.00 89.88 71 VAL A CA 1
ATOM 553 C C . VAL A 1 71 ? -7.887 -2.301 -17.200 1.00 89.88 71 VAL A C 1
ATOM 555 O O . VAL A 1 71 ? -9.020 -2.603 -16.832 1.00 89.88 71 VAL A O 1
ATOM 558 N N . MET A 1 72 ? -7.343 -2.838 -18.299 1.00 91.12 72 MET A N 1
ATOM 559 C CA . MET A 1 72 ? -8.029 -3.808 -19.160 1.00 91.12 72 MET A CA 1
ATOM 560 C C . MET A 1 72 ? -8.247 -5.169 -18.485 1.00 91.12 72 MET A C 1
ATOM 562 O O . MET A 1 72 ? -9.112 -5.928 -18.912 1.00 91.12 72 MET A O 1
ATOM 566 N N . VAL A 1 73 ? -7.493 -5.471 -17.426 1.00 88.88 73 VAL A N 1
ATOM 567 C CA . VAL A 1 73 ? -7.643 -6.669 -16.587 1.00 88.88 73 VAL A CA 1
ATOM 568 C C . VAL A 1 73 ? -8.377 -6.317 -15.292 1.00 88.88 73 VAL A C 1
ATOM 570 O O . VAL A 1 73 ? -9.368 -6.956 -14.938 1.00 88.88 73 VAL A O 1
ATOM 573 N N . VAL A 1 74 ? -7.942 -5.257 -14.606 1.00 89.50 74 VAL A N 1
ATOM 574 C CA . VAL A 1 74 ? -8.504 -4.822 -13.319 1.00 89.50 74 VAL A CA 1
ATOM 575 C C . VAL A 1 74 ? -9.943 -4.327 -13.456 1.00 89.50 74 VAL A C 1
ATOM 577 O O . VAL A 1 74 ? -10.777 -4.599 -12.591 1.00 89.50 74 VAL A O 1
ATOM 580 N N . GLY A 1 75 ? -10.262 -3.632 -14.548 1.00 88.62 75 GLY A N 1
ATOM 581 C CA . GLY A 1 75 ? -11.598 -3.117 -14.838 1.00 88.62 75 GLY A CA 1
ATOM 582 C C . GLY A 1 75 ? -12.648 -4.230 -14.887 1.00 88.62 75 GLY A C 1
ATOM 583 O O . GLY A 1 75 ? -13.583 -4.197 -14.084 1.00 88.62 75 GLY A O 1
ATOM 584 N N . PRO A 1 76 ? -12.493 -5.258 -15.743 1.00 88.12 76 PRO A N 1
ATOM 585 C CA . PRO A 1 76 ? -13.398 -6.406 -15.767 1.00 88.12 76 PRO A CA 1
ATOM 586 C C . PRO A 1 76 ? -13.516 -7.138 -14.425 1.00 88.12 76 PRO A C 1
ATOM 588 O O . PRO A 1 76 ? -14.626 -7.486 -14.032 1.00 88.12 76 PRO A O 1
ATOM 591 N N . VAL A 1 77 ? -12.413 -7.325 -13.688 1.00 86.06 77 VAL A N 1
ATOM 592 C CA . VAL A 1 77 ? -12.439 -7.944 -12.345 1.00 86.06 77 VAL A CA 1
ATOM 593 C C . VAL A 1 77 ? -13.248 -7.098 -11.357 1.00 86.06 77 VAL A C 1
ATOM 595 O O . VAL A 1 77 ? -14.013 -7.634 -10.554 1.00 86.06 77 VAL A O 1
ATOM 598 N N . SER A 1 78 ? -13.143 -5.774 -11.442 1.00 87.94 78 SER A N 1
ATOM 599 C CA . SER A 1 78 ? -13.905 -4.846 -10.596 1.00 87.94 78 SER A CA 1
ATOM 600 C C . SER A 1 78 ? -15.398 -4.856 -10.940 1.00 87.94 78 SER A C 1
ATOM 602 O O . SER A 1 78 ? -16.252 -4.906 -10.058 1.00 87.94 78 SER A O 1
ATOM 604 N N . ILE A 1 79 ? -15.733 -4.904 -12.232 1.00 85.50 79 ILE A N 1
ATOM 605 C CA . ILE A 1 79 ? -17.122 -5.043 -12.693 1.00 85.50 79 ILE A CA 1
ATOM 606 C C . ILE A 1 79 ? -17.708 -6.387 -12.231 1.00 85.50 79 ILE A C 1
ATOM 608 O O . ILE A 1 79 ? -18.818 -6.429 -11.699 1.00 85.50 79 ILE A O 1
ATOM 612 N N . ALA A 1 80 ? -16.960 -7.484 -12.388 1.00 79.94 80 ALA A N 1
ATOM 613 C CA . ALA A 1 80 ? -17.396 -8.833 -12.030 1.00 79.94 80 ALA A CA 1
ATOM 614 C C . ALA A 1 80 ? -17.548 -9.031 -10.514 1.00 79.94 80 ALA A C 1
ATOM 616 O O . ALA A 1 80 ? -18.487 -9.694 -10.073 1.00 79.94 80 ALA A O 1
ATOM 617 N N . SER A 1 81 ? -16.672 -8.417 -9.714 1.00 71.94 81 SER A N 1
ATOM 618 C CA . SER A 1 81 ? -16.787 -8.402 -8.250 1.00 71.94 81 SER A CA 1
ATOM 619 C C . SER A 1 81 ? -17.883 -7.458 -7.746 1.00 71.94 81 SER A C 1
ATOM 621 O O . SER A 1 81 ? -18.168 -7.471 -6.556 1.00 71.94 81 SER A O 1
ATOM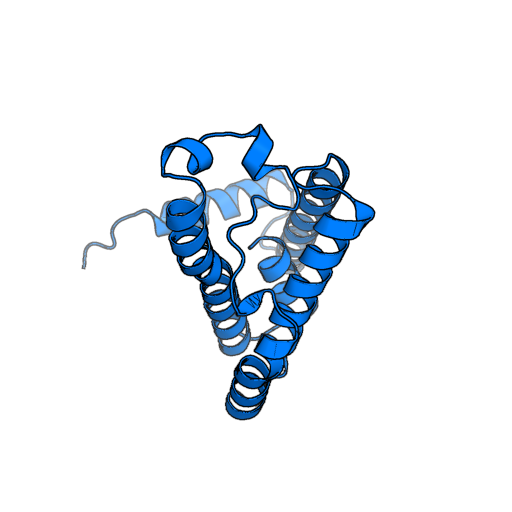 623 N N . ARG A 1 82 ? -18.543 -6.692 -8.638 1.00 67.06 82 ARG A N 1
ATOM 624 C CA . ARG A 1 82 ? -19.562 -5.663 -8.330 1.00 67.06 82 ARG A CA 1
ATOM 625 C C . ARG A 1 82 ? -19.072 -4.592 -7.355 1.00 67.06 82 ARG A C 1
ATOM 627 O O . ARG A 1 82 ? -19.871 -3.889 -6.742 1.00 67.06 82 ARG A O 1
ATOM 634 N N . LEU A 1 83 ? -17.759 -4.466 -7.234 1.00 67.06 83 LEU A N 1
ATOM 635 C CA . LEU A 1 83 ? -17.085 -3.646 -6.252 1.00 67.06 83 LEU A CA 1
ATOM 636 C C . LEU A 1 83 ? -16.035 -2.840 -7.001 1.00 67.06 83 LEU A C 1
ATOM 638 O O . LEU A 1 83 ? -15.166 -3.390 -7.670 1.00 67.06 83 LEU A O 1
ATOM 642 N N . ALA A 1 84 ? -16.066 -1.520 -6.848 1.00 83.94 84 ALA A N 1
ATOM 643 C CA . ALA A 1 84 ? -14.990 -0.656 -7.333 1.00 83.94 84 ALA A CA 1
ATOM 644 C C . ALA A 1 84 ? -13.683 -0.837 -6.526 1.00 83.94 84 ALA A C 1
ATOM 646 O O . ALA A 1 84 ? -12.713 -0.120 -6.756 1.00 83.94 84 ALA A O 1
ATOM 647 N N . VAL A 1 85 ? -13.656 -1.785 -5.579 1.00 85.56 85 VAL A N 1
ATOM 648 C CA . VAL A 1 85 ? -12.558 -2.037 -4.644 1.00 85.56 85 VAL A CA 1
ATOM 649 C C . VAL A 1 85 ? -11.261 -2.416 -5.370 1.00 85.56 85 VAL A C 1
ATOM 651 O O . VAL A 1 85 ? -10.275 -1.716 -5.149 1.00 85.56 85 VAL A O 1
ATOM 654 N N . PRO A 1 86 ? -11.201 -3.411 -6.282 1.00 87.06 86 PRO A N 1
ATOM 655 C CA . PRO A 1 86 ? -9.940 -3.732 -6.954 1.00 87.06 86 PRO A CA 1
ATOM 656 C C . PRO A 1 86 ? -9.409 -2.553 -7.778 1.00 87.06 86 PRO A C 1
ATOM 658 O O . PRO A 1 86 ? -8.222 -2.250 -7.717 1.00 87.06 86 PRO A O 1
ATOM 661 N N . LEU A 1 87 ? -10.294 -1.835 -8.480 1.00 90.12 87 LEU A N 1
ATOM 662 C CA . LEU A 1 87 ? -9.929 -0.658 -9.270 1.00 90.12 87 LEU A CA 1
ATOM 663 C C . LEU A 1 87 ? -9.372 0.476 -8.406 1.00 90.12 87 LEU A C 1
ATOM 665 O O . LEU A 1 87 ? -8.381 1.093 -8.784 1.00 90.12 87 LEU A O 1
ATOM 669 N N . LEU A 1 88 ? -9.988 0.746 -7.254 1.00 89.06 88 LEU A N 1
ATOM 670 C CA . LEU A 1 88 ? -9.527 1.776 -6.327 1.00 89.06 88 LEU A CA 1
ATOM 671 C C . LEU A 1 88 ? -8.151 1.424 -5.752 1.00 89.06 88 LEU A C 1
ATOM 673 O O . LEU A 1 88 ? -7.250 2.257 -5.768 1.00 89.06 88 LEU A O 1
ATOM 677 N N . PHE A 1 89 ? -7.979 0.194 -5.266 1.00 89.31 89 PHE A N 1
ATOM 678 C CA . PHE A 1 89 ? -6.725 -0.237 -4.649 1.00 89.31 89 PHE A CA 1
ATOM 679 C C . PHE A 1 89 ? -5.595 -0.309 -5.681 1.00 89.31 89 PHE A C 1
ATOM 681 O O . PHE A 1 89 ? -4.498 0.167 -5.405 1.00 89.31 89 PHE A O 1
ATOM 688 N N . TRP A 1 90 ? -5.878 -0.802 -6.891 1.00 91.19 90 TRP A N 1
ATOM 689 C CA . TRP A 1 90 ? -4.958 -0.722 -8.027 1.00 91.19 90 TRP A CA 1
ATOM 690 C C . TRP A 1 90 ? -4.596 0.721 -8.385 1.00 91.19 90 TRP A C 1
ATOM 692 O O . TRP A 1 90 ? -3.426 1.044 -8.549 1.00 91.19 90 TRP A O 1
ATOM 702 N N . GLY A 1 91 ? -5.592 1.602 -8.493 1.00 90.69 91 GLY A N 1
ATOM 703 C CA . GLY A 1 91 ? -5.377 2.991 -8.884 1.00 90.69 91 GLY A CA 1
ATOM 704 C C . GLY A 1 91 ? -4.522 3.750 -7.873 1.00 90.69 91 GLY A C 1
ATOM 705 O O . GLY A 1 91 ? -3.624 4.489 -8.264 1.00 90.69 91 GLY A O 1
ATOM 706 N N . ILE A 1 92 ? -4.755 3.530 -6.576 1.00 89.81 92 ILE A N 1
ATOM 707 C CA . ILE A 1 92 ? -3.920 4.095 -5.508 1.00 89.81 92 ILE A CA 1
ATOM 708 C C . ILE A 1 92 ? -2.499 3.536 -5.588 1.00 89.81 92 ILE A C 1
ATOM 710 O O . ILE A 1 92 ? -1.550 4.301 -5.450 1.00 89.81 92 ILE A O 1
ATOM 714 N N . HIS A 1 93 ? -2.347 2.237 -5.850 1.00 88.94 93 HIS A N 1
ATOM 715 C CA . HIS A 1 93 ? -1.040 1.604 -6.015 1.00 88.94 93 HIS A CA 1
ATOM 716 C C . HIS A 1 93 ? -0.242 2.219 -7.174 1.00 88.94 93 HIS A C 1
ATOM 718 O O . HIS A 1 93 ? 0.861 2.712 -6.961 1.00 88.94 93 HIS A O 1
ATOM 724 N N . VAL A 1 94 ? -0.829 2.296 -8.373 1.00 89.38 94 VAL A N 1
ATOM 725 C CA . VAL A 1 94 ? -0.184 2.910 -9.550 1.00 89.38 94 VAL A CA 1
ATOM 726 C C . VAL A 1 94 ? 0.108 4.394 -9.320 1.00 89.38 94 VAL A C 1
ATOM 728 O O . VAL A 1 94 ? 1.154 4.894 -9.725 1.00 89.38 94 VAL A O 1
ATOM 731 N N . LEU A 1 95 ? -0.792 5.121 -8.652 1.00 89.38 95 LEU A N 1
ATOM 732 C CA . LEU A 1 95 ? -0.550 6.520 -8.304 1.00 89.38 95 LEU A CA 1
ATOM 733 C C . LEU A 1 95 ? 0.658 6.665 -7.373 1.00 89.38 95 LEU A C 1
ATOM 735 O O . LEU A 1 95 ? 1.469 7.567 -7.571 1.00 89.38 95 LEU A O 1
ATOM 739 N N . MET A 1 96 ? 0.777 5.793 -6.370 1.00 86.38 96 MET A N 1
ATOM 740 C CA . MET A 1 96 ? 1.939 5.775 -5.487 1.00 86.38 96 MET A CA 1
ATOM 741 C C . MET A 1 96 ? 3.214 5.504 -6.283 1.00 86.38 96 MET A C 1
ATOM 743 O O . MET A 1 96 ? 4.146 6.289 -6.158 1.00 86.38 96 MET A O 1
ATOM 747 N N . ASP A 1 97 ? 3.217 4.508 -7.172 1.00 85.12 97 ASP A N 1
ATOM 748 C CA . ASP A 1 97 ? 4.366 4.227 -8.040 1.00 85.12 97 ASP A CA 1
ATOM 749 C C . ASP A 1 97 ? 4.796 5.446 -8.861 1.00 85.12 97 ASP A C 1
ATOM 751 O O . ASP A 1 97 ? 5.976 5.791 -8.884 1.00 85.12 97 ASP A O 1
ATOM 755 N N . ILE A 1 98 ? 3.842 6.136 -9.491 1.00 86.06 98 ILE A N 1
ATOM 756 C CA . ILE A 1 98 ? 4.115 7.338 -10.288 1.00 86.06 98 ILE A CA 1
ATOM 757 C C . ILE A 1 98 ? 4.750 8.429 -9.421 1.00 86.06 98 ILE A C 1
ATOM 759 O O . ILE A 1 98 ? 5.729 9.056 -9.823 1.00 86.06 98 ILE A O 1
ATOM 763 N N . VAL A 1 99 ? 4.209 8.664 -8.223 1.00 86.31 99 VAL A N 1
ATOM 764 C CA . VAL A 1 99 ? 4.746 9.667 -7.294 1.00 86.31 99 VAL A CA 1
ATOM 765 C C . VAL A 1 99 ? 6.155 9.286 -6.827 1.00 86.31 99 VAL A C 1
ATOM 767 O O . VAL A 1 99 ? 7.023 10.156 -6.727 1.00 86.31 99 VAL A O 1
ATOM 770 N N . GLN A 1 100 ? 6.407 8.003 -6.571 1.00 84.00 100 GLN A N 1
ATOM 771 C CA . GLN A 1 100 ? 7.720 7.507 -6.164 1.00 84.00 100 GLN A CA 1
ATOM 772 C C . GLN A 1 100 ? 8.750 7.662 -7.287 1.00 84.00 100 GLN A C 1
ATOM 774 O O . GLN A 1 100 ? 9.821 8.215 -7.055 1.00 84.00 100 GLN A O 1
ATOM 779 N N . GLU A 1 101 ? 8.416 7.253 -8.510 1.00 81.75 101 GLU A N 1
ATOM 780 C CA . GLU A 1 101 ? 9.322 7.330 -9.661 1.00 81.75 101 GLU A CA 1
ATOM 781 C C . GLU A 1 101 ? 9.613 8.767 -10.101 1.00 81.75 101 GLU A C 1
ATOM 783 O O . GLU A 1 101 ? 10.751 9.093 -10.435 1.00 81.75 101 GLU A O 1
ATOM 788 N N . GLN A 1 102 ? 8.590 9.626 -10.135 1.00 84.00 102 GLN A N 1
ATOM 789 C CA . GLN A 1 102 ? 8.699 10.942 -10.769 1.00 84.00 102 GLN A CA 1
ATOM 790 C C . GLN A 1 102 ? 9.038 12.070 -9.796 1.00 84.00 102 GLN A C 1
ATOM 792 O O . GLN A 1 102 ? 9.505 13.121 -10.236 1.00 84.00 102 GLN A O 1
ATOM 797 N N . VAL A 1 103 ? 8.769 11.897 -8.497 1.00 82.56 103 VAL A N 1
ATOM 798 C CA . VAL A 1 103 ? 8.823 13.008 -7.532 1.00 82.56 103 VAL A CA 1
ATOM 799 C C . VAL A 1 103 ? 9.708 12.702 -6.331 1.00 82.56 103 VAL A C 1
ATOM 801 O O . VAL A 1 103 ? 10.560 13.519 -5.990 1.00 82.56 103 VAL A O 1
ATOM 804 N N . LEU A 1 104 ? 9.483 11.575 -5.652 1.00 83.31 104 LEU A N 1
ATOM 805 C CA . LEU A 1 104 ? 10.070 11.343 -4.328 1.00 83.31 104 LEU A CA 1
ATOM 806 C C . LEU A 1 104 ? 11.385 10.558 -4.358 1.00 83.31 104 LEU A C 1
ATOM 808 O O . LEU A 1 104 ? 12.241 10.792 -3.507 1.00 83.31 104 LEU A O 1
ATOM 812 N N . GLY A 1 105 ? 11.555 9.656 -5.324 1.00 77.62 105 GLY A N 1
ATOM 813 C CA . GLY A 1 105 ? 12.590 8.630 -5.286 1.00 77.62 105 GLY A CA 1
ATOM 814 C C . GLY A 1 105 ? 12.214 7.471 -4.356 1.00 77.62 105 GLY A C 1
ATOM 815 O O . GLY A 1 105 ? 11.504 7.647 -3.361 1.00 77.62 105 GLY A O 1
ATOM 816 N N . VAL A 1 106 ? 12.710 6.284 -4.699 1.00 77.69 106 VAL A N 1
ATOM 817 C CA . VAL A 1 106 ? 12.433 5.018 -4.006 1.00 77.69 106 VAL A CA 1
ATOM 818 C C . VAL A 1 106 ? 13.124 4.991 -2.650 1.00 77.69 106 VAL A C 1
ATOM 820 O O . VAL A 1 106 ? 14.280 5.398 -2.540 1.00 77.69 106 VAL A O 1
ATOM 823 N N . LEU A 1 107 ? 12.441 4.486 -1.622 1.00 79.12 107 LEU A N 1
ATOM 824 C CA . LEU A 1 107 ? 12.935 4.449 -0.240 1.00 79.12 107 LEU A CA 1
ATOM 825 C C . LEU A 1 107 ? 13.332 5.834 0.291 1.00 79.12 107 LEU A C 1
ATOM 827 O O . LEU A 1 107 ? 14.199 5.966 1.158 1.00 79.12 107 LEU A O 1
ATOM 831 N N . SER A 1 108 ? 12.694 6.885 -0.218 1.00 84.50 108 SER A N 1
ATOM 832 C CA . SER A 1 108 ? 12.940 8.247 0.239 1.00 84.50 108 SER A CA 1
ATOM 833 C C . SER A 1 108 ? 12.436 8.470 1.666 1.00 84.50 108 SER A C 1
ATOM 835 O O . SER A 1 108 ? 11.504 7.824 2.152 1.00 84.50 108 SER A O 1
ATOM 837 N N . THR A 1 109 ? 13.014 9.454 2.356 1.00 88.56 109 THR A N 1
ATOM 838 C CA . THR A 1 109 ? 12.569 9.863 3.698 1.00 88.56 109 THR A CA 1
ATOM 839 C C . THR A 1 109 ? 11.068 10.172 3.731 1.00 88.56 109 THR A C 1
ATOM 841 O O . THR A 1 109 ? 10.387 9.870 4.710 1.00 88.56 109 THR A O 1
ATOM 844 N N . GLN A 1 110 ? 10.533 10.746 2.654 1.00 89.00 110 GLN A N 1
ATOM 845 C CA . GLN A 1 110 ? 9.124 11.083 2.495 1.00 89.00 110 GLN A CA 1
ATOM 846 C C . GLN A 1 110 ? 8.238 9.832 2.493 1.00 89.00 110 GLN A C 1
ATOM 848 O O . GLN A 1 110 ? 7.201 9.836 3.156 1.00 89.00 110 GLN A O 1
ATOM 853 N N . GLU A 1 111 ? 8.650 8.747 1.831 1.00 86.19 111 GLU A N 1
ATOM 854 C CA . GLU A 1 111 ? 7.929 7.469 1.880 1.00 86.19 111 GLU A CA 1
ATOM 855 C C . GLU A 1 111 ? 7.849 6.921 3.303 1.00 86.19 111 GLU A C 1
ATOM 857 O O . GLU A 1 111 ? 6.775 6.512 3.745 1.00 86.19 111 GLU A O 1
ATOM 862 N N . PHE A 1 112 ? 8.952 6.970 4.056 1.00 90.06 112 PHE A N 1
ATOM 863 C CA . PHE A 1 112 ? 8.960 6.532 5.452 1.00 90.06 112 PHE A CA 1
ATOM 864 C C . PHE A 1 112 ? 8.058 7.395 6.335 1.00 90.06 112 PHE A C 1
ATOM 866 O O . PHE A 1 112 ? 7.374 6.864 7.212 1.00 90.06 112 PHE A O 1
ATOM 873 N N . VAL A 1 113 ? 7.997 8.707 6.085 1.00 92.19 113 VAL A N 1
ATOM 874 C CA . VAL A 1 113 ? 7.055 9.604 6.769 1.00 92.19 113 VAL A CA 1
ATOM 875 C C . VAL A 1 113 ? 5.612 9.223 6.436 1.00 92.19 113 VAL A C 1
ATOM 877 O O . VAL A 1 113 ? 4.808 9.063 7.353 1.00 92.19 113 VAL A O 1
ATOM 880 N N . PHE A 1 114 ? 5.269 9.015 5.162 1.00 90.19 114 PHE A N 1
ATOM 881 C CA . PHE A 1 114 ? 3.916 8.607 4.775 1.00 90.19 114 PHE A CA 1
ATOM 882 C C . PHE A 1 114 ? 3.539 7.231 5.328 1.00 90.19 114 PHE A C 1
ATOM 884 O O . PHE A 1 114 ? 2.428 7.060 5.831 1.00 90.19 114 PHE A O 1
ATOM 891 N N . LEU A 1 115 ? 4.462 6.268 5.310 1.00 91.12 115 LEU A N 1
ATOM 892 C CA . LEU A 1 115 ? 4.262 4.947 5.897 1.00 91.12 115 LEU A CA 1
ATOM 893 C C . LEU A 1 115 ? 4.028 5.039 7.408 1.00 91.12 115 LEU A C 1
ATOM 895 O O . LEU A 1 115 ? 3.104 4.407 7.924 1.00 91.12 115 LEU A O 1
ATOM 899 N N . PHE A 1 116 ? 4.823 5.849 8.113 1.00 94.12 116 PHE A N 1
ATOM 900 C CA . PHE A 1 116 ? 4.646 6.092 9.541 1.00 94.12 116 PHE A CA 1
ATOM 901 C C . PHE A 1 116 ? 3.287 6.729 9.837 1.00 94.12 116 PHE A C 1
ATOM 903 O O . PHE A 1 116 ? 2.576 6.257 10.722 1.00 94.12 116 PHE A O 1
ATOM 910 N N . LEU A 1 117 ? 2.887 7.752 9.077 1.00 94.75 117 LEU A N 1
ATOM 911 C CA . LEU A 1 117 ? 1.585 8.402 9.234 1.00 94.75 117 LEU A CA 1
ATOM 912 C C . LEU A 1 117 ? 0.427 7.438 8.956 1.00 94.75 117 LEU A C 1
ATOM 914 O O . LEU A 1 117 ? -0.543 7.424 9.712 1.00 94.75 117 LEU A O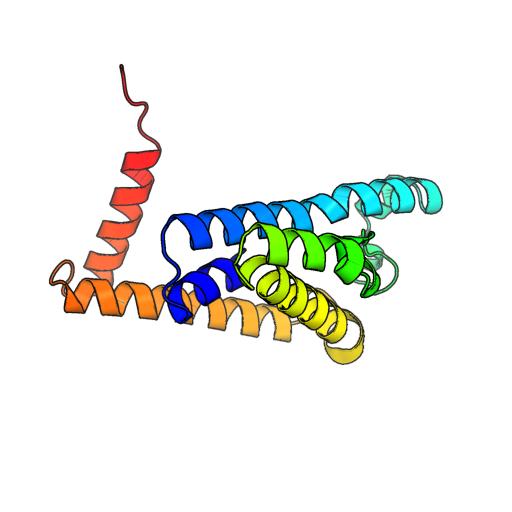 1
ATOM 918 N N . ALA A 1 118 ? 0.535 6.595 7.926 1.00 93.38 118 ALA A N 1
ATOM 919 C CA . ALA A 1 118 ? -0.474 5.586 7.622 1.00 93.38 118 ALA A CA 1
ATOM 920 C C . ALA A 1 118 ? -0.590 4.541 8.745 1.00 93.38 118 ALA A C 1
ATOM 922 O O . ALA A 1 118 ? -1.695 4.208 9.179 1.00 93.38 118 ALA A O 1
ATOM 923 N N . ALA A 1 119 ? 0.545 4.060 9.264 1.00 94.38 119 ALA A N 1
ATOM 924 C CA . ALA A 1 119 ? 0.579 3.128 10.387 1.00 94.38 119 ALA A CA 1
ATOM 925 C C . ALA A 1 119 ? 0.013 3.760 11.671 1.00 94.38 119 ALA A C 1
ATOM 927 O O . ALA A 1 119 ? -0.809 3.146 12.350 1.00 94.38 119 ALA A O 1
ATOM 928 N N . ALA A 1 120 ? 0.404 4.999 11.981 1.00 94.38 120 ALA A N 1
ATOM 929 C CA . ALA A 1 120 ? -0.099 5.746 13.127 1.00 94.38 120 ALA A CA 1
ATOM 930 C C . ALA A 1 120 ? -1.611 5.987 13.019 1.00 94.38 120 ALA A C 1
ATOM 932 O O . ALA A 1 120 ? -2.334 5.753 13.983 1.00 94.38 120 ALA A O 1
ATOM 933 N N . GLY A 1 121 ? -2.105 6.381 11.842 1.00 94.75 121 GLY A N 1
ATOM 934 C CA . GLY A 1 121 ? -3.533 6.543 11.573 1.00 94.75 121 GLY A CA 1
ATOM 935 C C . GLY A 1 121 ? -4.312 5.248 11.804 1.00 94.75 121 GLY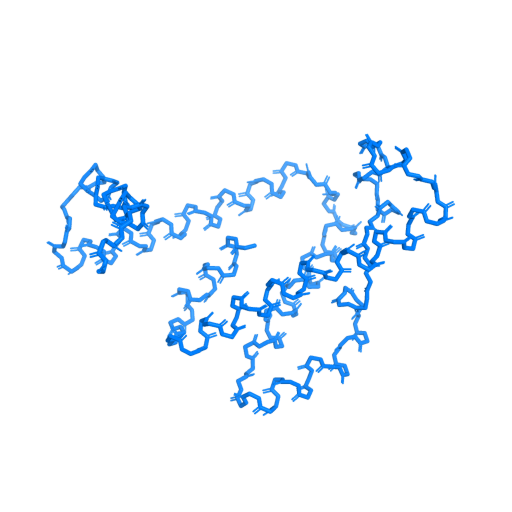 A C 1
ATOM 936 O O . GLY A 1 121 ? -5.304 5.252 12.532 1.00 94.75 121 GLY A O 1
ATOM 937 N N . LEU A 1 122 ? -3.816 4.125 11.275 1.00 93.94 122 LEU A N 1
ATOM 938 C CA . LEU A 1 122 ? -4.425 2.808 11.469 1.00 93.94 122 LEU A CA 1
ATOM 939 C C . LEU A 1 122 ? -4.494 2.427 12.956 1.00 93.94 122 LEU A C 1
ATOM 941 O O . LEU A 1 122 ? -5.546 2.010 13.446 1.00 93.94 122 LEU A O 1
ATOM 945 N N . VAL A 1 123 ? -3.388 2.599 13.687 1.00 91.56 123 VAL A N 1
ATOM 946 C CA . VAL A 1 123 ? -3.321 2.324 15.130 1.00 91.56 123 VAL A CA 1
ATOM 947 C C . VAL A 1 123 ? -4.279 3.226 15.904 1.00 91.56 123 VAL A C 1
ATOM 949 O O . VAL A 1 123 ? -5.019 2.728 16.749 1.00 91.56 123 VAL A O 1
ATOM 952 N N . THR A 1 124 ? -4.319 4.524 15.601 1.00 92.50 124 THR A N 1
ATOM 953 C CA . THR A 1 124 ? -5.205 5.484 16.271 1.00 92.50 124 THR A CA 1
ATOM 954 C C . THR A 1 124 ? -6.678 5.171 16.011 1.00 92.50 124 THR A C 1
ATOM 956 O O . THR A 1 124 ? -7.468 5.194 16.953 1.00 92.50 124 THR A O 1
ATOM 959 N N . MET A 1 125 ? -7.067 4.820 14.780 1.00 92.62 125 MET A N 1
ATOM 960 C CA . MET A 1 125 ? -8.448 4.429 14.462 1.00 92.62 125 MET A CA 1
ATOM 961 C C . MET A 1 125 ? -8.873 3.169 15.221 1.00 92.62 125 MET A C 1
ATOM 963 O O . MET A 1 125 ? -9.961 3.125 15.801 1.00 92.62 125 MET A O 1
ATOM 967 N N . ARG A 1 126 ? -8.006 2.151 15.255 1.00 89.94 126 ARG A N 1
ATOM 968 C CA . ARG A 1 126 ? -8.269 0.916 16.004 1.00 89.94 126 ARG A CA 1
ATOM 969 C C . ARG A 1 126 ? -8.361 1.177 17.502 1.00 89.94 126 ARG A C 1
ATOM 971 O O . ARG A 1 126 ? -9.321 0.740 18.132 1.00 89.94 126 ARG A O 1
ATOM 978 N N . TYR A 1 127 ? -7.424 1.949 18.046 1.00 90.44 127 TYR A N 1
ATOM 979 C CA . TYR A 1 127 ? -7.438 2.361 19.444 1.00 90.44 127 TYR A CA 1
ATOM 980 C C . TYR A 1 127 ? -8.734 3.100 19.800 1.00 90.44 127 TYR A C 1
ATOM 982 O O . TYR A 1 127 ? -9.409 2.718 20.754 1.00 90.44 127 TYR A O 1
ATOM 990 N N . ALA A 1 128 ? -9.137 4.091 18.999 1.00 90.25 128 ALA A N 1
ATOM 991 C CA . ALA A 1 128 ? -10.363 4.855 19.218 1.00 90.25 128 ALA A CA 1
ATOM 992 C C . ALA A 1 128 ? -11.614 3.962 19.245 1.00 90.25 128 ALA A C 1
ATOM 994 O O . ALA A 1 128 ? -12.470 4.134 20.112 1.00 90.25 128 ALA A O 1
ATOM 995 N N . ARG A 1 129 ? -11.702 2.961 18.358 1.00 89.00 129 ARG A N 1
ATOM 996 C CA . ARG A 1 129 ? -12.794 1.975 18.383 1.00 89.00 129 ARG A CA 1
ATOM 997 C C . ARG A 1 129 ? -12.769 1.095 19.627 1.00 89.00 129 ARG A C 1
ATOM 999 O O . ARG A 1 129 ? -13.825 0.853 20.201 1.00 89.00 129 ARG A O 1
ATOM 1006 N N . CYS A 1 130 ? -11.597 0.640 20.068 1.00 87.94 130 CYS A N 1
ATOM 1007 C CA . CYS A 1 130 ? -11.475 -0.145 21.299 1.00 87.94 130 CYS A CA 1
ATOM 1008 C C . CYS A 1 130 ? -11.915 0.649 22.535 1.00 87.94 130 CYS A C 1
ATOM 1010 O O . CYS A 1 130 ? -12.600 0.088 23.390 1.00 87.94 130 CYS A O 1
ATOM 1012 N N . ILE A 1 131 ? -11.568 1.940 22.606 1.00 90.38 131 ILE A N 1
ATOM 1013 C CA . ILE A 1 131 ? -12.052 2.840 23.660 1.00 90.38 131 ILE A CA 1
ATOM 1014 C C . ILE A 1 131 ? -13.575 3.005 23.567 1.00 90.38 131 ILE A C 1
ATOM 1016 O O . ILE A 1 131 ? -14.272 2.822 24.561 1.00 90.38 131 ILE A O 1
ATOM 1020 N N . ALA A 1 132 ? -14.111 3.289 22.375 1.00 89.31 132 ALA A N 1
ATOM 1021 C CA . ALA A 1 132 ? -15.550 3.478 22.169 1.00 89.31 132 ALA A CA 1
ATOM 1022 C C . ALA A 1 132 ? -16.378 2.221 22.496 1.00 89.31 132 ALA A C 1
ATOM 1024 O O . ALA A 1 132 ? -17.493 2.328 22.997 1.00 89.31 132 ALA A O 1
ATOM 1025 N N . ALA A 1 133 ? -15.824 1.031 22.255 1.00 88.31 133 ALA A N 1
ATOM 1026 C CA . ALA A 1 133 ? -16.435 -0.251 22.595 1.00 88.31 133 ALA A CA 1
ATOM 1027 C C . ALA A 1 133 ? -16.234 -0.664 24.068 1.00 88.31 133 ALA A C 1
ATOM 1029 O O . ALA A 1 133 ? -16.660 -1.751 24.455 1.00 88.31 133 ALA A O 1
ATOM 1030 N N . GLY A 1 134 ? -15.538 0.141 24.881 1.00 86.31 134 GLY A N 1
ATOM 1031 C CA . GLY A 1 134 ? -15.215 -0.185 26.275 1.00 86.31 134 GLY A CA 1
ATOM 1032 C C . GLY A 1 134 ? -14.258 -1.373 26.443 1.00 86.31 134 GLY A C 1
ATOM 1033 O O . GLY A 1 134 ? -14.156 -1.932 27.530 1.00 86.31 134 GLY A O 1
ATOM 1034 N N . SER A 1 135 ? -13.570 -1.785 25.373 1.00 83.06 135 SER A N 1
ATOM 1035 C CA . SER A 1 135 ? -12.653 -2.937 25.369 1.00 83.06 135 SER A CA 1
ATOM 1036 C C . SER A 1 135 ? -11.262 -2.601 25.919 1.00 83.06 135 SER A C 1
ATOM 1038 O O . SER A 1 135 ? -10.510 -3.498 26.290 1.00 83.06 135 SER A O 1
ATOM 1040 N N . ALA A 1 136 ? -10.912 -1.316 25.967 1.00 83.94 136 ALA A N 1
ATOM 1041 C CA . ALA A 1 136 ? -9.725 -0.790 26.629 1.00 83.94 136 ALA A CA 1
ATOM 1042 C C . ALA A 1 136 ? -10.044 0.600 27.195 1.00 83.94 136 ALA A C 1
ATOM 1044 O O . ALA A 1 136 ? -10.936 1.283 26.694 1.00 83.94 136 ALA A O 1
ATOM 1045 N N . SER A 1 137 ? -9.302 1.030 28.212 1.00 84.12 137 SER A N 1
ATOM 1046 C CA . SER A 1 137 ? -9.380 2.385 28.778 1.00 84.12 137 SER A CA 1
ATOM 1047 C C . SER A 1 137 ? -8.089 3.184 28.580 1.00 84.12 137 SER A C 1
ATOM 1049 O O . SER A 1 137 ? -8.097 4.413 28.628 1.00 84.12 137 SER A O 1
ATOM 1051 N N . THR A 1 138 ? -6.974 2.496 28.307 1.00 89.50 138 THR A N 1
ATOM 1052 C CA . THR A 1 138 ? -5.658 3.106 28.080 1.00 89.50 138 THR A CA 1
ATOM 1053 C C . THR A 1 138 ? -4.939 2.494 26.879 1.00 89.50 138 THR A C 1
ATOM 1055 O O . THR A 1 138 ? -5.206 1.359 26.474 1.00 89.50 138 THR A O 1
ATOM 1058 N N . LEU A 1 139 ? -3.952 3.217 26.338 1.00 85.75 139 LEU A N 1
ATOM 1059 C CA . LEU A 1 139 ? -3.094 2.718 25.257 1.00 85.75 139 LEU A CA 1
ATOM 1060 C C . LEU A 1 139 ? -2.354 1.433 25.656 1.00 85.75 139 LEU A C 1
ATOM 1062 O O . LEU A 1 139 ? -2.221 0.517 24.850 1.00 85.75 139 LEU A O 1
ATOM 1066 N N . ALA A 1 140 ? -1.900 1.337 26.909 1.00 88.38 140 ALA A N 1
ATOM 1067 C CA . ALA A 1 140 ? -1.206 0.153 27.409 1.00 88.38 140 ALA A CA 1
ATOM 1068 C C . ALA A 1 140 ? -2.110 -1.091 27.418 1.00 88.38 140 ALA A C 1
ATOM 1070 O O . ALA A 1 140 ? -1.656 -2.185 27.082 1.00 88.38 140 ALA A O 1
ATOM 1071 N N . GLU A 1 141 ? -3.386 -0.936 27.775 1.00 87.38 141 GLU A N 1
ATOM 1072 C CA . GLU A 1 141 ? -4.374 -2.019 27.716 1.00 87.38 141 GLU A CA 1
ATOM 1073 C C . GLU A 1 141 ? -4.674 -2.439 26.282 1.00 87.38 141 GLU A C 1
ATOM 1075 O O . GLU A 1 141 ? -4.662 -3.633 25.991 1.00 87.38 141 GLU A O 1
ATOM 1080 N N . TYR A 1 142 ? -4.850 -1.474 25.376 1.00 89.31 142 TYR A N 1
ATOM 1081 C CA . TYR A 1 142 ? -5.015 -1.750 23.951 1.00 89.31 142 TYR A CA 1
ATOM 1082 C C . TYR A 1 142 ? -3.829 -2.538 23.376 1.00 89.31 142 TYR A C 1
ATOM 1084 O O . TYR A 1 142 ? -4.019 -3.573 22.743 1.00 89.31 142 TYR A O 1
ATOM 1092 N N . LEU A 1 143 ? -2.592 -2.112 23.654 1.00 88.75 143 LEU A N 1
ATOM 1093 C CA . LEU A 1 143 ? -1.400 -2.818 23.179 1.00 88.75 143 LEU A CA 1
ATOM 1094 C C . LEU A 1 143 ? -1.323 -4.245 23.735 1.00 88.75 143 LEU A C 1
ATOM 1096 O O . LEU A 1 143 ? -0.977 -5.175 23.008 1.00 88.75 143 LEU A O 1
ATOM 1100 N N . ARG A 1 144 ? -1.681 -4.451 25.009 1.00 87.88 144 ARG A N 1
ATOM 1101 C CA . ARG A 1 144 ? -1.755 -5.799 25.597 1.00 87.88 144 ARG A CA 1
ATOM 1102 C C . ARG A 1 144 ? -2.832 -6.653 24.934 1.00 87.88 144 ARG A C 1
ATOM 1104 O O . ARG A 1 144 ? -2.580 -7.834 24.703 1.00 87.88 144 ARG A O 1
ATOM 1111 N N . PHE A 1 145 ? -3.993 -6.075 24.634 1.00 85.56 145 PHE A N 1
ATOM 1112 C CA . PHE A 1 145 ? -5.085 -6.750 23.937 1.00 85.56 145 PHE A CA 1
ATOM 1113 C C . PHE A 1 145 ? -4.648 -7.223 22.544 1.00 85.56 145 PHE A C 1
ATOM 1115 O O . P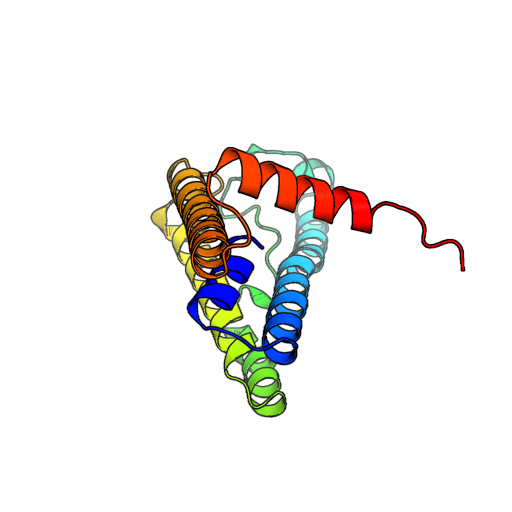HE A 1 145 ? -4.755 -8.412 22.243 1.00 85.56 145 PHE A O 1
ATOM 1122 N N . GLU A 1 146 ? -4.058 -6.338 21.737 1.00 86.62 146 GLU A N 1
ATOM 1123 C CA . GLU A 1 146 ? -3.565 -6.669 20.392 1.00 86.62 146 GLU A CA 1
ATOM 1124 C C . GLU A 1 146 ? -2.462 -7.740 20.430 1.00 86.62 146 GLU A C 1
ATOM 1126 O O . GLU A 1 146 ? -2.533 -8.749 19.724 1.00 86.62 146 GLU A O 1
ATOM 1131 N N . VAL A 1 147 ? -1.470 -7.588 21.317 1.00 85.88 147 VAL A N 1
ATOM 1132 C CA . VAL A 1 147 ? -0.395 -8.583 21.494 1.00 85.88 147 VAL A CA 1
ATOM 1133 C C . VAL A 1 147 ? -0.954 -9.930 21.965 1.00 85.88 147 VAL A C 1
ATOM 1135 O O . VAL A 1 147 ? -0.484 -10.985 21.532 1.00 85.88 147 VAL A O 1
ATOM 1138 N N . GLY A 1 148 ? -1.959 -9.918 22.843 1.00 85.19 148 GLY A N 1
ATOM 1139 C CA . GLY A 1 148 ? -2.666 -11.116 23.291 1.00 85.19 148 GLY A CA 1
ATOM 1140 C C . GLY A 1 148 ? -3.387 -11.831 22.148 1.00 85.19 148 GLY A C 1
ATOM 1141 O O . GLY A 1 148 ? -3.264 -13.050 22.022 1.00 85.19 148 GLY A O 1
ATOM 1142 N N . GLY A 1 149 ? -4.066 -11.079 21.277 1.00 82.44 149 GLY A N 1
ATOM 1143 C CA . GLY A 1 149 ? -4.730 -11.603 20.082 1.00 82.44 149 GLY A CA 1
ATOM 1144 C C . GLY A 1 149 ? -3.759 -12.277 19.111 1.00 82.44 149 GLY A C 1
ATOM 1145 O O . GLY A 1 149 ? -3.994 -13.409 18.690 1.00 82.44 149 GLY A O 1
ATOM 1146 N N . ILE A 1 150 ? -2.615 -11.645 18.831 1.00 82.38 150 ILE A N 1
ATOM 1147 C CA . ILE A 1 150 ? -1.565 -12.224 17.973 1.00 82.38 150 ILE A CA 1
ATOM 1148 C C . ILE A 1 150 ? -1.033 -13.537 18.568 1.00 82.38 150 ILE A C 1
ATOM 1150 O O . ILE A 1 150 ? -0.901 -14.536 17.861 1.00 82.38 150 ILE A O 1
ATOM 1154 N N . LYS A 1 151 ? -0.783 -13.575 19.884 1.00 81.75 151 LYS A N 1
ATOM 1155 C CA . LYS A 1 151 ? -0.347 -14.799 20.581 1.00 81.75 151 LYS A CA 1
ATOM 1156 C C . LYS A 1 151 ? -1.399 -15.910 20.563 1.00 81.75 151 LYS A C 1
ATOM 1158 O O . LYS A 1 151 ? -1.045 -17.084 20.628 1.00 81.75 151 LYS A O 1
ATOM 1163 N N . ALA A 1 152 ? -2.683 -15.568 20.517 1.00 80.69 152 ALA A N 1
ATOM 1164 C CA . ALA A 1 152 ? -3.753 -16.555 20.411 1.00 80.69 152 ALA A CA 1
ATOM 1165 C C . ALA A 1 152 ? -3.821 -17.180 19.008 1.00 80.69 152 ALA A C 1
ATOM 1167 O O . ALA A 1 152 ? -4.143 -18.361 18.892 1.00 80.69 152 ALA A O 1
ATOM 1168 N N . LEU A 1 153 ? -3.474 -16.421 17.962 1.00 76.62 153 LEU A N 1
ATOM 1169 C CA . LEU A 1 153 ? -3.402 -16.909 16.579 1.00 76.62 153 LEU A CA 1
ATOM 1170 C C . LEU A 1 153 ? -2.219 -17.857 16.339 1.00 76.62 153 LEU A C 1
ATOM 1172 O O . LEU A 1 153 ? -2.311 -18.732 15.484 1.00 76.62 153 LEU A O 1
ATOM 1176 N N . SER A 1 154 ? -1.124 -17.709 17.091 1.00 73.94 154 SER A N 1
ATOM 1177 C CA . SER A 1 154 ? 0.074 -18.548 16.950 1.00 73.94 154 SER A CA 1
ATOM 1178 C C . SER A 1 154 ? 0.039 -19.847 17.760 1.00 73.94 154 SER A C 1
ATOM 1180 O O . SER A 1 154 ? 0.922 -20.690 17.599 1.00 73.94 154 SER A O 1
ATOM 1182 N N . LYS A 1 155 ? -0.965 -20.047 18.625 1.00 74.38 155 LYS A N 1
ATOM 1183 C CA . LYS A 1 155 ? -1.134 -21.325 19.322 1.00 74.38 155 LYS A CA 1
ATOM 1184 C C . LYS A 1 155 ? -1.738 -22.361 18.370 1.00 74.38 155 LYS A C 1
ATOM 1186 O O . LYS A 1 155 ? -2.797 -22.092 17.798 1.00 74.38 155 LYS A O 1
ATOM 1191 N N . PRO A 1 156 ? -1.135 -23.557 18.233 1.00 60.41 156 PRO A N 1
ATOM 1192 C CA . PRO A 1 156 ? -1.749 -24.630 17.468 1.00 60.41 156 PRO A CA 1
ATOM 1193 C C . PRO A 1 156 ? -3.095 -24.968 18.109 1.00 60.41 156 PRO A C 1
ATOM 1195 O O . PRO A 1 156 ? -3.169 -25.295 19.296 1.00 60.41 156 PRO A O 1
ATOM 1198 N N . ARG A 1 157 ? -4.174 -24.861 17.329 1.00 69.06 157 ARG A N 1
ATOM 1199 C CA . ARG A 1 157 ? -5.453 -25.454 17.714 1.00 69.06 157 ARG A CA 1
ATOM 1200 C C . ARG A 1 157 ? -5.259 -26.960 17.624 1.00 69.06 157 ARG A C 1
ATOM 1202 O O . ARG A 1 157 ? -5.227 -27.504 16.527 1.00 69.06 157 ARG A O 1
ATOM 1209 N N . ILE A 1 158 ? -5.050 -27.597 18.771 1.00 56.88 158 ILE A N 1
ATOM 1210 C CA . ILE A 1 158 ? -5.134 -29.051 18.880 1.00 56.88 158 ILE A CA 1
ATOM 1211 C C . ILE A 1 158 ? -6.603 -29.382 18.593 1.00 56.88 158 ILE A C 1
ATOM 1213 O O . ILE A 1 158 ? -7.475 -29.048 19.397 1.00 56.88 158 ILE A O 1
ATOM 1217 N N . LEU A 1 159 ? -6.854 -29.888 17.386 1.00 50.53 159 LEU A N 1
ATOM 1218 C CA . LEU A 1 159 ? -8.112 -30.496 16.956 1.00 50.53 159 LEU A CA 1
ATOM 1219 C C . LEU A 1 159 ? -8.077 -31.982 17.305 1.00 50.53 159 LEU A C 1
ATOM 1221 O O . LEU A 1 159 ? -7.004 -32.592 17.093 1.00 50.53 159 LEU A O 1
#